Protein AF-A0A538TWK4-F1 (afdb_monomer)

Sequence (62 aa):
MTVIENAAAAEASLDPVRSRLLAELSTPGTATALAARVGLPRQQVNYHLRTLERHGLVELVE

Radius of gyration: 11.17 Å; Cα contacts (8 Å, |Δi|>4): 47; chains: 1; bounding box: 21×32×26 Å

Foldseek 3Di:
DDDDPDPLLVVLCPDPLNVQLLVVVVPDDDLVVSCVVSVHDSVVSVVSVVSNVVSVNDDDDD

Structure (mmCIF, N/CA/C/O backbone):
data_AF-A0A538TWK4-F1
#
_entry.id   AF-A0A538TWK4-F1
#
loop_
_atom_site.group_PDB
_atom_site.id
_atom_site.type_symbol
_atom_site.label_atom_id
_atom_site.label_alt_id
_atom_site.label_comp_id
_atom_site.label_asym_id
_atom_site.label_entity_id
_atom_site.label_seq_id
_atom_site.pdbx_PDB_ins_code
_atom_site.Cartn_x
_atom_site.Cartn_y
_atom_site.Cartn_z
_atom_site.occupancy
_atom_site.B_iso_or_equiv
_atom_site.auth_seq_id
_atom_site.auth_comp_id
_atom_site.auth_asym_id
_atom_site.auth_atom_id
_atom_site.pdbx_PDB_model_num
ATOM 1 N N . MET A 1 1 ? -4.130 -22.048 -2.686 1.00 65.19 1 MET A N 1
ATOM 2 C CA . MET A 1 1 ? -3.938 -21.117 -1.557 1.00 65.19 1 MET A CA 1
ATOM 3 C C . MET A 1 1 ? -2.476 -20.718 -1.558 1.00 65.19 1 MET A C 1
ATOM 5 O O . MET A 1 1 ? -1.638 -21.604 -1.483 1.00 65.19 1 MET A O 1
ATOM 9 N N . THR A 1 2 ? -2.182 -19.436 -1.748 1.00 85.38 2 THR A N 1
ATOM 10 C CA . THR A 1 2 ? -0.823 -18.876 -1.684 1.00 85.38 2 THR A CA 1
ATOM 11 C C . THR A 1 2 ? -0.602 -18.236 -0.316 1.00 85.38 2 THR A C 1
ATOM 13 O O . THR A 1 2 ? -1.540 -17.706 0.278 1.00 85.38 2 THR A O 1
ATOM 16 N N . VAL A 1 3 ? 0.623 -18.328 0.202 1.00 92.00 3 VAL A N 1
ATOM 17 C CA . VAL A 1 3 ? 1.007 -17.844 1.535 1.00 92.00 3 VAL A CA 1
ATOM 18 C C . VAL A 1 3 ? 2.139 -16.832 1.381 1.00 92.00 3 VAL A C 1
ATOM 20 O O . VAL A 1 3 ? 3.027 -17.026 0.555 1.00 92.00 3 VAL A O 1
ATOM 23 N N . ILE A 1 4 ? 2.107 -15.753 2.167 1.00 95.81 4 ILE A N 1
ATOM 24 C CA . ILE A 1 4 ? 3.221 -14.804 2.269 1.00 95.81 4 ILE A CA 1
ATOM 25 C C . ILE A 1 4 ? 4.185 -15.337 3.334 1.00 95.81 4 ILE A C 1
ATOM 27 O O . ILE A 1 4 ? 3.892 -15.263 4.524 1.00 95.81 4 ILE A O 1
ATOM 31 N N . GLU A 1 5 ? 5.322 -15.893 2.915 1.00 95.88 5 GLU A N 1
ATOM 32 C CA . GLU A 1 5 ? 6.311 -16.492 3.831 1.00 95.88 5 GLU A CA 1
ATOM 33 C C . GLU A 1 5 ? 7.125 -15.443 4.602 1.00 95.88 5 GLU A C 1
ATOM 35 O O . GLU A 1 5 ? 7.548 -15.665 5.736 1.00 95.88 5 GLU A O 1
ATOM 40 N N . ASN A 1 6 ? 7.344 -14.274 3.997 1.00 97.50 6 ASN A N 1
ATOM 41 C CA . ASN A 1 6 ? 8.069 -13.187 4.635 1.00 97.50 6 ASN A CA 1
ATOM 42 C C . ASN A 1 6 ? 7.173 -12.495 5.672 1.00 97.50 6 ASN A C 1
ATOM 44 O O . ASN A 1 6 ? 6.215 -11.811 5.312 1.00 97.50 6 ASN A O 1
ATOM 48 N N . ALA A 1 7 ? 7.522 -12.625 6.953 1.00 97.88 7 ALA A N 1
ATOM 49 C CA . ALA A 1 7 ? 6.747 -12.056 8.054 1.00 97.88 7 ALA A CA 1
ATOM 50 C C . ALA A 1 7 ? 6.544 -10.534 7.939 1.00 97.88 7 ALA A C 1
ATOM 52 O O . ALA A 1 7 ? 5.447 -10.052 8.201 1.00 97.88 7 ALA A O 1
ATOM 53 N N . ALA A 1 8 ? 7.551 -9.779 7.488 1.00 97.62 8 ALA A N 1
ATOM 54 C CA . ALA A 1 8 ? 7.434 -8.329 7.323 1.00 97.62 8 ALA A CA 1
ATOM 55 C C . ALA A 1 8 ? 6.498 -7.955 6.161 1.00 97.62 8 ALA A C 1
ATOM 57 O O . ALA A 1 8 ? 5.743 -6.991 6.256 1.00 97.62 8 ALA A O 1
ATOM 58 N N . ALA A 1 9 ? 6.507 -8.731 5.073 1.00 98.12 9 ALA A N 1
ATOM 59 C CA . ALA A 1 9 ? 5.548 -8.555 3.986 1.00 98.12 9 ALA A CA 1
ATOM 60 C C . ALA A 1 9 ? 4.125 -8.932 4.434 1.00 98.12 9 ALA A C 1
ATOM 62 O O . ALA A 1 9 ? 3.170 -8.217 4.129 1.00 98.12 9 ALA A O 1
ATOM 63 N N . ALA A 1 10 ? 3.979 -10.006 5.216 1.00 97.75 10 ALA A N 1
ATOM 64 C CA . ALA A 1 10 ? 2.698 -10.388 5.796 1.00 97.75 10 ALA A CA 1
ATOM 65 C C . ALA A 1 10 ? 2.161 -9.265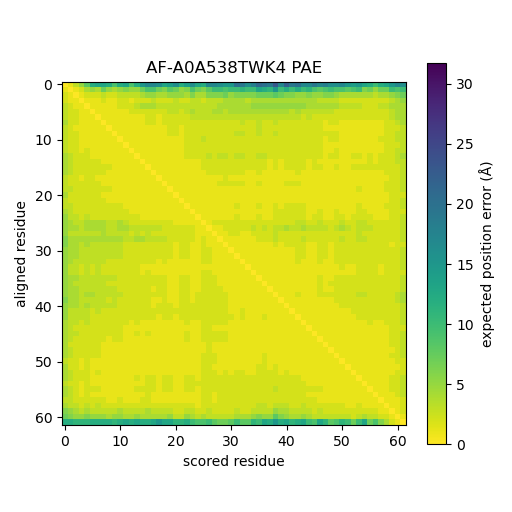 6.697 1.00 97.75 10 ALA A C 1
ATOM 67 O O . ALA A 1 10 ? 1.059 -8.780 6.462 1.00 97.75 10 ALA A O 1
ATOM 68 N N . GLU A 1 11 ? 2.964 -8.767 7.639 1.00 98.12 11 GLU A N 1
ATOM 69 C CA . GLU A 1 11 ? 2.612 -7.639 8.509 1.00 98.12 11 GLU A CA 1
ATOM 70 C C . GLU A 1 11 ? 2.248 -6.383 7.709 1.00 98.12 11 GLU A C 1
ATOM 72 O O . GLU A 1 11 ? 1.223 -5.749 7.970 1.00 98.12 11 GLU A O 1
ATOM 77 N N . ALA A 1 12 ? 3.027 -6.049 6.675 1.00 98.06 12 ALA A N 1
ATOM 78 C CA . ALA A 1 12 ? 2.695 -4.943 5.793 1.00 98.06 12 ALA A CA 1
ATOM 79 C C . ALA A 1 12 ? 1.310 -5.142 5.160 1.00 98.06 12 ALA A C 1
ATOM 81 O O . ALA A 1 12 ? 0.504 -4.213 5.172 1.00 98.06 12 ALA A O 1
ATOM 82 N N . SER A 1 13 ? 0.985 -6.334 4.663 1.00 97.75 13 SER A N 1
ATOM 83 C CA . SER A 1 13 ? -0.306 -6.594 4.015 1.00 97.75 13 SER A CA 1
ATOM 84 C C . SER A 1 13 ? -1.517 -6.423 4.946 1.00 97.75 13 SER A C 1
ATOM 86 O O . SER A 1 13 ? -2.584 -6.059 4.460 1.00 97.75 13 SER A O 1
ATOM 88 N N . LEU A 1 14 ? -1.354 -6.592 6.267 1.00 97.69 14 LEU A N 1
ATOM 89 C CA . LEU A 1 14 ? -2.446 -6.555 7.254 1.00 97.69 14 LEU A CA 1
ATOM 90 C C . LEU A 1 14 ? -3.012 -5.154 7.539 1.00 97.69 14 LEU A C 1
ATOM 92 O O . LEU A 1 14 ? -4.059 -5.035 8.174 1.00 97.69 14 LEU A O 1
ATOM 96 N N . ASP A 1 15 ? -2.359 -4.086 7.078 1.00 98.44 15 ASP A N 1
ATOM 97 C CA . ASP A 1 15 ? -2.947 -2.747 7.157 1.00 98.44 15 ASP A CA 1
ATOM 98 C C . ASP A 1 15 ? -4.220 -2.678 6.295 1.00 98.44 15 ASP A C 1
ATOM 100 O O . ASP A 1 15 ? -4.180 -3.071 5.123 1.00 98.44 15 ASP A O 1
ATOM 104 N N . PRO A 1 16 ? -5.346 -2.162 6.824 1.00 98.12 16 PRO A N 1
ATOM 105 C CA . PRO A 1 16 ? -6.625 -2.205 6.117 1.00 98.12 16 PRO A CA 1
ATOM 106 C C . PRO A 1 16 ? -6.606 -1.517 4.748 1.00 98.12 16 PRO A C 1
ATOM 108 O O . PRO A 1 16 ? -7.267 -1.970 3.812 1.00 98.12 16 PRO A O 1
ATOM 111 N N . VAL A 1 17 ? -5.839 -0.431 4.606 1.00 98.38 17 VAL A N 1
ATOM 112 C CA . VAL A 1 17 ? -5.729 0.297 3.338 1.00 98.38 17 VAL A CA 1
ATOM 113 C C . VAL A 1 17 ? -4.893 -0.508 2.352 1.00 98.38 17 VAL A C 1
ATOM 115 O O . VAL A 1 17 ? -5.280 -0.648 1.193 1.00 98.38 17 VAL A O 1
ATOM 118 N N . ARG A 1 18 ? -3.774 -1.082 2.802 1.00 98.62 18 ARG A N 1
ATOM 119 C CA . ARG A 1 18 ? -2.907 -1.923 1.963 1.00 98.62 18 ARG A CA 1
ATOM 120 C C . ARG A 1 18 ? -3.611 -3.200 1.508 1.00 98.62 18 ARG A C 1
ATOM 122 O O . ARG A 1 18 ? -3.569 -3.496 0.318 1.00 98.62 18 ARG A O 1
ATOM 129 N N . SER A 1 19 ? -4.334 -3.883 2.396 1.00 98.19 19 SER A N 1
ATOM 130 C CA . SER A 1 19 ? -5.182 -5.031 2.042 1.00 98.19 19 SER A CA 1
ATOM 131 C C . SER A 1 19 ? -6.207 -4.676 0.960 1.00 98.19 19 SER A C 1
ATOM 133 O O . SER A 1 19 ? -6.361 -5.406 -0.019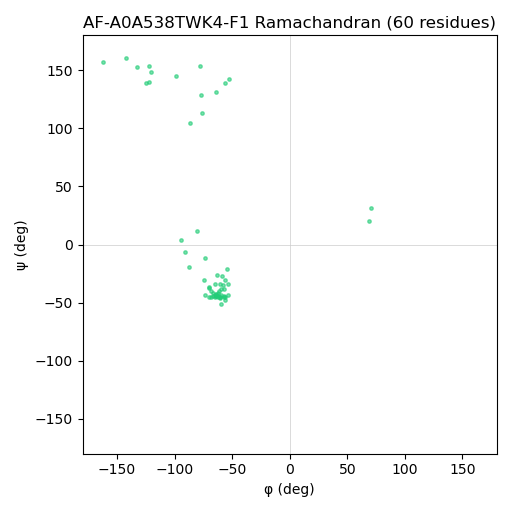 1.00 98.19 19 SER A O 1
ATOM 135 N N . ARG A 1 20 ? -6.881 -3.524 1.087 1.00 98.06 20 ARG A N 1
ATOM 136 C CA . ARG A 1 20 ? -7.854 -3.068 0.084 1.00 98.06 20 ARG A CA 1
ATOM 137 C C . ARG A 1 20 ? -7.192 -2.731 -1.252 1.00 98.06 20 ARG A C 1
ATOM 139 O O . ARG A 1 20 ? -7.721 -3.097 -2.294 1.00 98.06 20 ARG A O 1
ATOM 146 N N . LEU A 1 21 ? -6.038 -2.065 -1.231 1.00 98.56 21 LEU A N 1
ATOM 147 C CA . LEU A 1 21 ? -5.281 -1.762 -2.449 1.00 98.56 21 LEU A CA 1
ATOM 148 C C . LEU A 1 21 ? -4.820 -3.036 -3.168 1.00 98.56 21 LEU A C 1
ATOM 150 O O . LEU A 1 21 ? -4.944 -3.098 -4.385 1.00 98.56 21 LEU A O 1
ATOM 154 N N . LEU A 1 22 ? -4.349 -4.052 -2.436 1.00 97.75 22 LEU A N 1
ATOM 155 C CA . LEU A 1 22 ? -3.982 -5.353 -3.009 1.00 97.75 22 LEU A CA 1
ATOM 156 C C . LEU A 1 22 ? -5.178 -6.044 -3.678 1.00 97.75 22 LEU A C 1
ATOM 158 O O . LEU A 1 22 ? -5.029 -6.602 -4.760 1.00 97.75 22 LEU A O 1
ATOM 162 N N . ALA A 1 23 ? -6.370 -5.968 -3.078 1.00 97.38 23 ALA A N 1
ATOM 163 C CA . ALA A 1 23 ? -7.586 -6.516 -3.681 1.00 97.38 23 ALA A CA 1
ATOM 164 C C . ALA A 1 23 ? -7.965 -5.795 -4.993 1.00 97.38 23 ALA A C 1
ATOM 166 O O . ALA A 1 23 ? -8.282 -6.439 -5.996 1.00 97.38 23 ALA A O 1
ATOM 167 N N . GLU A 1 24 ? -7.888 -4.461 -5.008 1.00 98.06 24 GLU A N 1
ATOM 168 C CA . GLU A 1 24 ? -8.144 -3.645 -6.205 1.00 98.06 24 GLU A CA 1
ATOM 169 C C . GLU A 1 24 ? -7.118 -3.887 -7.321 1.00 98.06 24 GLU A C 1
ATOM 171 O O . GLU A 1 24 ? -7.468 -3.851 -8.501 1.00 98.06 24 GLU A O 1
ATOM 176 N N . LEU A 1 25 ? -5.867 -4.166 -6.947 1.00 97.69 25 LEU A N 1
ATOM 177 C CA . LEU A 1 25 ? -4.754 -4.470 -7.849 1.00 97.69 25 LEU A CA 1
ATOM 178 C C . LEU A 1 25 ? -4.731 -5.919 -8.349 1.00 97.69 25 LEU A C 1
ATOM 180 O O . LEU A 1 25 ? -3.778 -6.325 -9.009 1.00 97.69 25 LEU A O 1
ATOM 184 N N . SER A 1 26 ? -5.809 -6.679 -8.137 1.00 95.12 26 SER A N 1
ATOM 185 C CA . SER A 1 26 ? -6.063 -7.906 -8.907 1.00 95.12 26 SER A CA 1
ATOM 186 C C . SER A 1 26 ? -6.066 -7.657 -10.423 1.00 95.12 26 SER A C 1
ATOM 188 O O . SER A 1 26 ? -5.852 -8.578 -11.206 1.00 95.12 26 SER A O 1
ATOM 190 N N . THR A 1 27 ? -6.281 -6.405 -10.843 1.00 94.81 27 THR A N 1
ATOM 191 C CA . THR A 1 27 ? -5.985 -5.899 -12.188 1.00 94.81 27 THR A CA 1
ATOM 192 C C . THR A 1 27 ? -5.081 -4.665 -12.076 1.00 94.81 27 THR A C 1
ATOM 194 O O . THR A 1 27 ? -5.344 -3.820 -11.214 1.00 94.81 27 THR A O 1
ATOM 197 N N . PRO A 1 28 ? -4.060 -4.502 -12.942 1.00 96.75 28 PRO A N 1
ATOM 198 C CA . PRO A 1 28 ? -3.225 -3.305 -12.948 1.00 96.75 28 PRO A CA 1
ATOM 199 C C . PRO A 1 28 ? -4.045 -2.014 -13.034 1.00 96.75 28 PRO A C 1
ATOM 201 O O . PRO A 1 28 ? -5.059 -1.933 -13.733 1.00 96.75 28 PRO A O 1
ATOM 204 N N . GLY A 1 29 ? -3.603 -0.979 -12.324 1.00 95.94 29 GLY A N 1
ATOM 205 C CA . GLY A 1 29 ? -4.312 0.291 -12.268 1.00 95.94 29 GLY A CA 1
ATOM 206 C C . GLY A 1 29 ? -3.439 1.431 -11.769 1.00 95.94 29 GLY A C 1
ATOM 207 O O . GLY A 1 29 ? -2.454 1.236 -11.061 1.00 95.94 29 GLY A O 1
ATOM 208 N N . THR A 1 30 ? -3.817 2.656 -12.129 1.00 97.12 30 THR A N 1
ATOM 209 C CA . THR A 1 30 ? -3.071 3.851 -11.72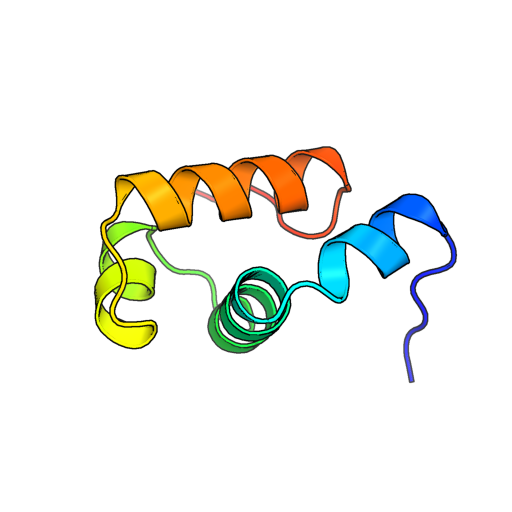1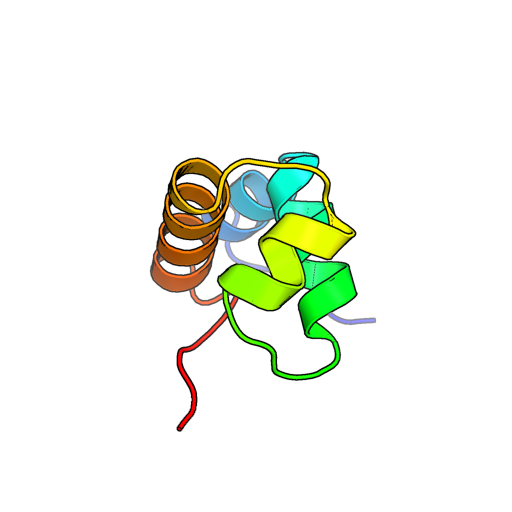 1.00 97.12 30 THR A CA 1
ATOM 210 C C . THR A 1 30 ? -3.380 4.238 -10.275 1.00 97.12 30 THR A C 1
ATOM 212 O O . THR A 1 30 ? -4.492 4.041 -9.778 1.00 97.12 30 THR A O 1
ATOM 215 N N . ALA A 1 31 ? -2.433 4.909 -9.614 1.00 96.75 31 ALA A N 1
ATOM 216 C CA . ALA A 1 31 ? -2.644 5.453 -8.270 1.00 96.75 31 ALA A CA 1
ATOM 217 C C . ALA A 1 31 ? -3.849 6.412 -8.190 1.00 96.75 31 ALA A C 1
ATOM 219 O O . ALA A 1 31 ? -4.507 6.493 -7.155 1.00 96.75 31 ALA A O 1
ATOM 220 N N . THR A 1 32 ? -4.161 7.132 -9.275 1.00 97.94 32 THR A N 1
ATOM 221 C CA . THR A 1 32 ? -5.338 8.013 -9.350 1.00 97.94 32 THR A CA 1
ATOM 222 C C . THR A 1 32 ? -6.640 7.214 -9.358 1.00 97.94 32 THR A C 1
ATOM 224 O O . THR A 1 32 ? -7.562 7.552 -8.619 1.00 97.94 32 THR A O 1
ATOM 227 N N . ALA A 1 33 ? -6.714 6.139 -10.150 1.00 97.94 33 ALA A N 1
ATOM 228 C CA . ALA A 1 33 ? -7.890 5.273 -10.178 1.00 97.94 33 ALA A CA 1
ATOM 229 C C . ALA A 1 33 ? -8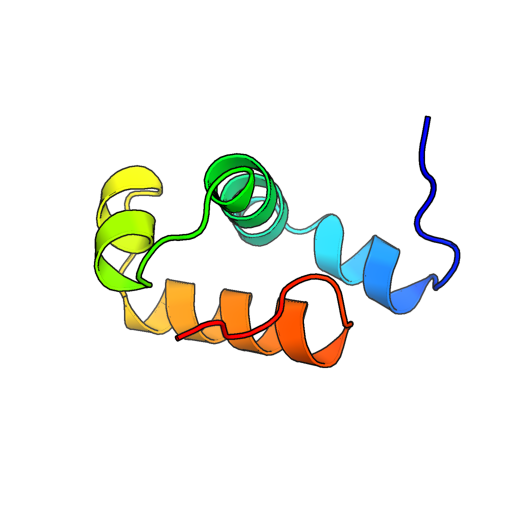.102 4.584 -8.821 1.00 97.94 33 ALA A C 1
ATOM 231 O O . ALA A 1 33 ? -9.212 4.591 -8.292 1.00 97.94 33 ALA A O 1
ATOM 232 N N . LEU A 1 34 ? -7.030 4.064 -8.219 1.00 98.25 34 LEU A N 1
ATOM 233 C CA . LEU A 1 34 ? -7.082 3.434 -6.900 1.00 98.25 34 LEU A CA 1
ATOM 234 C C . LEU A 1 34 ? -7.555 4.410 -5.821 1.00 98.25 34 LEU A C 1
ATOM 236 O O . LEU A 1 34 ? -8.442 4.065 -5.049 1.00 98.25 34 LEU A O 1
ATOM 240 N N . 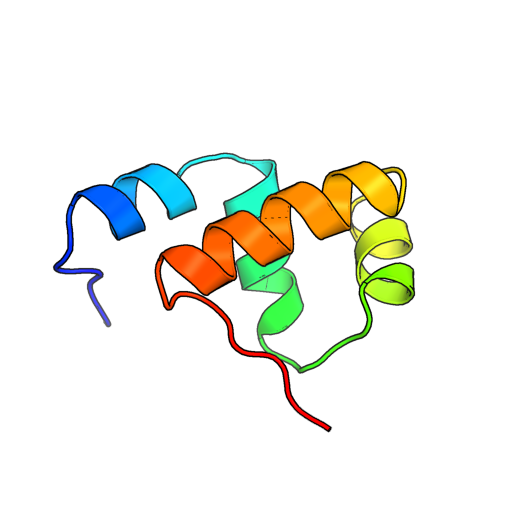ALA A 1 35 ? -7.037 5.643 -5.809 1.00 98.38 35 ALA A N 1
ATOM 241 C CA . ALA A 1 35 ? -7.465 6.701 -4.892 1.00 98.38 35 ALA A CA 1
ATOM 242 C C . ALA A 1 35 ? -8.977 6.956 -4.932 1.00 98.38 35 ALA A C 1
ATOM 244 O O . ALA A 1 35 ? -9.606 7.039 -3.875 1.00 98.38 35 ALA A O 1
ATOM 245 N N . ALA A 1 36 ? -9.568 6.998 -6.129 1.00 98.06 36 ALA A N 1
ATOM 246 C CA . ALA A 1 36 ? -11.013 7.134 -6.283 1.00 98.06 36 ALA A CA 1
ATOM 247 C C . ALA A 1 36 ? -11.776 5.927 -5.709 1.00 98.06 36 ALA A C 1
ATOM 249 O O . ALA A 1 36 ? -12.766 6.109 -5.005 1.00 98.06 36 ALA A O 1
ATOM 250 N N . ARG A 1 37 ? -11.299 4.698 -5.952 1.00 96.94 37 ARG A N 1
ATOM 251 C CA . ARG A 1 37 ? -11.959 3.465 -5.480 1.00 96.94 37 ARG A CA 1
ATOM 252 C C . ARG A 1 37 ? -11.876 3.268 -3.970 1.00 96.94 37 ARG A C 1
ATOM 254 O O . ARG A 1 37 ? -12.831 2.788 -3.360 1.00 96.94 37 ARG A O 1
ATOM 261 N N . VAL A 1 38 ? -10.748 3.631 -3.357 1.00 97.19 38 VAL A N 1
ATOM 262 C CA . VAL A 1 38 ? -10.549 3.472 -1.908 1.00 97.19 38 VAL A CA 1
ATOM 263 C C . VAL A 1 38 ? -10.975 4.696 -1.095 1.00 97.19 38 VAL A C 1
ATOM 265 O O . VAL A 1 38 ? -11.005 4.616 0.130 1.00 97.19 38 VAL A O 1
ATOM 268 N N . GLY A 1 39 ? -11.340 5.803 -1.750 1.00 98.00 39 GLY A N 1
ATOM 269 C CA . GLY A 1 39 ? -11.818 7.022 -1.093 1.00 98.00 39 GLY A CA 1
ATOM 270 C C . GLY A 1 39 ? -10.728 7.779 -0.331 1.00 98.00 39 GLY A C 1
ATOM 271 O O . GLY A 1 39 ? -11.015 8.398 0.691 1.00 98.00 39 GLY A O 1
ATOM 272 N N . LEU A 1 40 ? -9.476 7.717 -0.799 1.00 98.38 40 LEU A N 1
ATOM 273 C CA . LEU A 1 40 ? -8.327 8.341 -0.137 1.00 98.38 40 LEU A CA 1
ATOM 274 C C . LEU A 1 40 ? -7.608 9.338 -1.053 1.00 98.38 40 LEU A C 1
ATOM 276 O O . LEU A 1 40 ? -7.586 9.162 -2.270 1.00 98.38 40 LEU A O 1
ATOM 280 N N . PRO A 1 41 ? -6.928 10.354 -0.490 1.00 98.31 41 PRO A N 1
ATOM 281 C CA . PRO A 1 41 ? -6.025 11.207 -1.250 1.00 98.31 41 PRO A CA 1
ATOM 282 C C . PRO A 1 41 ? -4.928 10.400 -1.957 1.00 98.31 41 PRO A C 1
ATOM 284 O O . PRO A 1 41 ? -4.298 9.522 -1.362 1.00 98.31 41 PRO A O 1
ATOM 287 N N . ARG A 1 42 ? -4.611 10.769 -3.205 1.00 98.00 42 ARG A N 1
ATOM 288 C CA . ARG A 1 42 ? -3.580 10.104 -4.029 1.00 98.00 42 ARG A CA 1
ATOM 289 C C . ARG A 1 42 ? -2.212 10.012 -3.343 1.00 98.00 42 ARG A C 1
ATOM 291 O O . ARG A 1 42 ? -1.489 9.043 -3.548 1.00 98.00 42 ARG A O 1
ATOM 298 N N . GLN A 1 43 ? -1.840 11.000 -2.527 1.00 98.31 43 GLN A N 1
ATOM 299 C CA . GLN A 1 43 ? -0.589 10.967 -1.761 1.00 98.31 43 GLN A CA 1
ATOM 300 C C . GLN A 1 43 ? -0.562 9.816 -0.747 1.00 98.31 43 GLN A C 1
ATOM 302 O O . GLN A 1 43 ? 0.448 9.121 -0.657 1.00 98.31 43 GLN A O 1
ATOM 307 N N . GLN A 1 44 ? -1.668 9.590 -0.028 1.00 98.38 44 GLN A N 1
ATOM 308 C CA . GLN A 1 44 ? -1.776 8.475 0.914 1.00 98.38 44 GLN A CA 1
ATOM 309 C C . GLN A 1 44 ? -1.709 7.144 0.164 1.00 98.38 44 GLN A C 1
ATOM 311 O O . GLN A 1 44 ? -0.920 6.277 0.523 1.00 98.38 44 GLN A O 1
ATOM 316 N N . VAL A 1 45 ? -2.435 7.015 -0.952 1.00 98.50 45 VAL A N 1
ATOM 317 C CA . VAL A 1 45 ? -2.350 5.817 -1.804 1.00 98.50 45 VAL A CA 1
ATOM 318 C C . VAL A 1 45 ? -0.917 5.550 -2.266 1.00 98.50 45 VAL A C 1
ATOM 320 O O . VAL A 1 45 ? -0.430 4.440 -2.096 1.00 98.50 45 VAL A O 1
ATOM 323 N N . ASN A 1 46 ? -0.197 6.559 -2.763 1.00 98.19 46 ASN A N 1
ATOM 324 C CA . ASN A 1 46 ? 1.203 6.394 -3.168 1.00 98.19 46 ASN A CA 1
ATOM 325 C C . ASN A 1 46 ? 2.112 5.942 -2.018 1.00 98.19 46 ASN A C 1
ATOM 327 O O . ASN A 1 46 ? 3.014 5.137 -2.236 1.00 98.19 46 ASN A O 1
ATOM 331 N N . TYR A 1 47 ? 1.894 6.440 -0.800 1.00 98.50 47 TYR A N 1
ATOM 332 C CA . TYR A 1 47 ? 2.639 5.981 0.373 1.00 98.50 47 TYR A CA 1
ATOM 333 C C . TYR A 1 47 ? 2.425 4.480 0.629 1.00 98.50 47 TYR A C 1
ATOM 335 O O . TYR A 1 47 ? 3.390 3.737 0.846 1.00 98.50 47 TYR A O 1
ATOM 343 N N . HIS A 1 48 ? 1.175 4.025 0.549 1.00 98.62 48 HIS A N 1
ATOM 344 C CA . HIS A 1 48 ? 0.833 2.617 0.721 1.00 98.62 48 HIS A CA 1
ATOM 345 C C . HIS A 1 48 ? 1.387 1.748 -0.415 1.00 98.62 48 HIS A C 1
ATOM 347 O O . HIS A 1 48 ? 1.999 0.723 -0.126 1.00 98.62 48 HIS A O 1
ATOM 353 N N . LEU A 1 49 ? 1.266 2.182 -1.675 1.00 98.38 49 LEU A N 1
ATOM 354 C CA . LEU A 1 49 ? 1.813 1.471 -2.837 1.00 98.38 49 LEU A CA 1
ATOM 355 C C . LEU A 1 49 ? 3.333 1.321 -2.752 1.00 98.38 49 LEU A C 1
ATOM 357 O O . LEU A 1 49 ? 3.833 0.213 -2.885 1.00 98.38 49 LEU A O 1
ATOM 361 N N . ARG A 1 50 ? 4.066 2.389 -2.414 1.00 98.50 50 ARG A N 1
ATOM 362 C CA . ARG A 1 50 ? 5.523 2.314 -2.198 1.00 98.50 50 ARG A CA 1
ATOM 363 C C . ARG A 1 50 ? 5.899 1.369 -1.064 1.00 98.50 50 ARG A C 1
ATOM 365 O O . ARG A 1 50 ? 6.964 0.768 -1.083 1.00 98.50 50 ARG A O 1
ATOM 372 N N . THR A 1 51 ? 5.068 1.280 -0.030 1.00 98.56 51 THR A N 1
ATOM 373 C CA . THR A 1 51 ? 5.312 0.346 1.075 1.00 98.56 51 THR A CA 1
ATOM 374 C C . THR A 1 51 ? 5.098 -1.093 0.623 1.00 98.56 51 THR A C 1
ATOM 376 O O . THR A 1 51 ? 5.954 -1.928 0.886 1.00 98.56 51 THR A O 1
ATOM 379 N N . LEU A 1 52 ? 4.017 -1.370 -0.107 1.00 98.44 52 LEU A N 1
ATOM 380 C CA . LEU A 1 52 ? 3.767 -2.682 -0.704 1.00 98.44 52 LEU A CA 1
ATOM 381 C C . LEU A 1 52 ? 4.885 -3.089 -1.679 1.00 98.44 52 LEU A C 1
ATOM 383 O O . LEU A 1 52 ? 5.370 -4.213 -1.603 1.00 98.44 52 LEU A O 1
ATOM 387 N N . GLU A 1 53 ? 5.339 -2.165 -2.526 1.00 98.31 53 GLU A N 1
ATOM 388 C CA . GLU A 1 53 ? 6.426 -2.372 -3.491 1.00 98.31 53 GLU A CA 1
ATOM 389 C C . GLU A 1 53 ? 7.748 -2.704 -2.790 1.00 98.31 53 GLU A C 1
ATOM 391 O O . GLU A 1 53 ? 8.405 -3.681 -3.139 1.00 98.31 53 GLU A O 1
ATOM 396 N N . ARG A 1 54 ? 8.105 -1.975 -1.721 1.00 98.38 54 ARG A N 1
ATOM 397 C CA . ARG A 1 54 ? 9.293 -2.293 -0.904 1.00 98.38 54 ARG A CA 1
ATOM 398 C C . ARG A 1 54 ? 9.257 -3.700 -0.300 1.00 98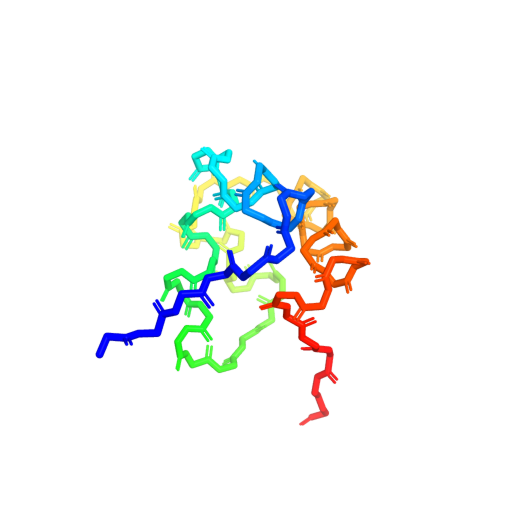.38 54 ARG A C 1
ATOM 400 O O . ARG A 1 54 ? 10.315 -4.256 -0.025 1.00 98.38 54 ARG A O 1
ATOM 407 N N . HIS A 1 55 ? 8.068 -4.253 -0.070 1.00 98.06 55 HIS A N 1
ATOM 408 C CA . HIS A 1 55 ? 7.882 -5.619 0.423 1.00 98.06 55 HIS A CA 1
ATOM 409 C C . HIS A 1 55 ? 7.666 -6.650 -0.699 1.00 98.06 55 HIS A C 1
ATOM 411 O O . HIS A 1 55 ? 7.426 -7.816 -0.396 1.00 98.06 55 HIS A O 1
ATOM 417 N N . GLY A 1 56 ? 7.749 -6.245 -1.972 1.00 97.25 56 GLY A N 1
ATOM 418 C CA . GLY A 1 56 ? 7.557 -7.125 -3.129 1.00 97.25 56 GLY A CA 1
ATOM 419 C C . GLY A 1 56 ? 6.118 -7.611 -3.313 1.00 97.25 56 GLY A C 1
ATOM 420 O O . GLY A 1 56 ? 5.893 -8.633 -3.951 1.00 97.25 56 GLY A O 1
ATOM 421 N N . LEU A 1 57 ? 5.141 -6.919 -2.722 1.00 97.38 57 LEU A N 1
ATOM 422 C CA . LEU A 1 57 ? 3.724 -7.297 -2.792 1.00 97.38 57 LEU A CA 1
ATOM 423 C C . LEU A 1 57 ? 3.012 -6.717 -4.018 1.00 97.38 57 LEU A C 1
ATOM 425 O O . LEU A 1 57 ? 1.937 -7.183 -4.382 1.00 97.38 57 LEU A O 1
ATOM 429 N N . VAL A 1 58 ? 3.592 -5.681 -4.620 1.00 97.62 58 VAL A N 1
ATOM 430 C CA . VAL A 1 58 ? 3.172 -5.083 -5.890 1.00 97.62 58 VAL A CA 1
ATOM 431 C C . VAL A 1 58 ? 4.419 -4.674 -6.661 1.00 97.62 58 VAL A C 1
ATOM 433 O O . VAL A 1 58 ? 5.477 -4.467 -6.065 1.00 97.62 58 VAL A O 1
ATOM 436 N N . GLU A 1 59 ? 4.273 -4.491 -7.963 1.00 97.00 59 GLU A N 1
ATOM 437 C CA . GLU A 1 59 ? 5.308 -3.950 -8.836 1.00 97.00 59 GLU A CA 1
ATOM 438 C C . GLU A 1 59 ? 4.714 -2.869 -9.741 1.00 97.00 59 GLU A C 1
ATOM 440 O O . GLU A 1 59 ? 3.512 -2.863 -10.030 1.00 97.00 59 GLU A O 1
ATOM 445 N N . LEU A 1 60 ? 5.552 -1.926 -10.161 1.00 95.44 60 LEU A N 1
ATOM 446 C CA . LEU A 1 60 ? 5.184 -0.965 -11.189 1.00 95.44 60 LEU A CA 1
ATOM 447 C C . LEU A 1 60 ? 5.254 -1.649 -12.559 1.00 95.44 60 LE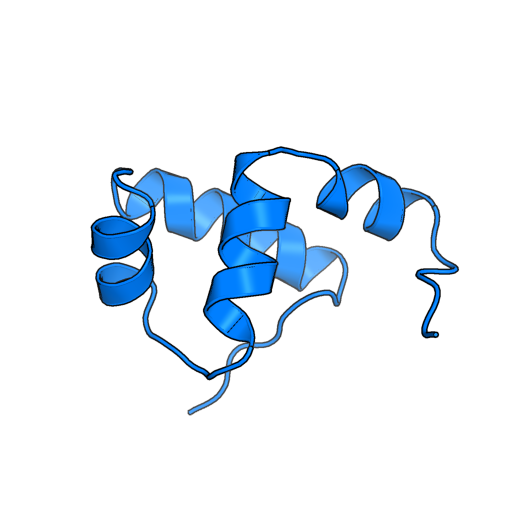U A C 1
ATOM 449 O O . LEU A 1 60 ? 6.280 -2.223 -12.912 1.00 95.44 60 LEU A O 1
ATOM 453 N N . VAL A 1 61 ? 4.178 -1.533 -13.332 1.00 93.00 61 VAL A N 1
ATOM 454 C CA . VAL A 1 61 ? 4.094 -2.015 -14.717 1.00 93.00 61 VAL A CA 1
ATOM 455 C C . VAL A 1 61 ? 3.790 -0.843 -15.656 1.00 93.00 61 VAL A C 1
ATOM 457 O O . VAL A 1 61 ? 3.139 0.118 -15.231 1.00 93.00 61 VAL A O 1
ATOM 460 N N . GLU A 1 62 ? 4.299 -0.908 -16.892 1.00 79.69 62 GLU A N 1
ATOM 461 C CA . GLU A 1 62 ? 4.086 0.099 -17.952 1.00 79.69 62 GLU A CA 1
ATOM 462 C C . GLU A 1 62 ? 2.720 -0.028 -18.640 1.00 79.69 62 GLU A C 1
ATOM 464 O O . GLU A 1 62 ? 2.259 -1.173 -18.864 1.00 79.69 62 GLU A O 1
#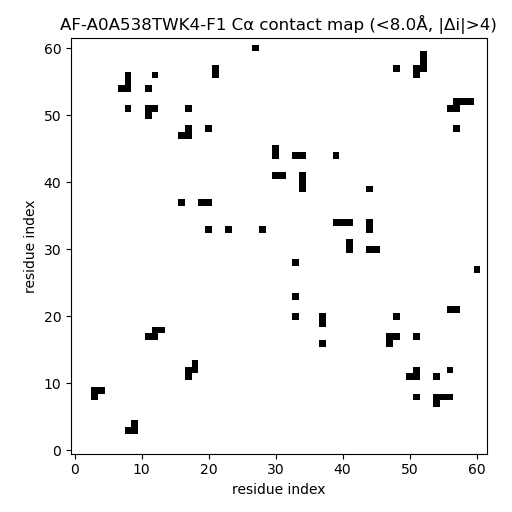

Secondary structure (DSSP, 8-state):
------HHHHHHHTSHHHHHHHHHTTS---HHHHHHHHTS-HHHHHHHHHHHHHTTS-----

InterPro domains:
  IPR011991 ArsR-like helix-turn-helix domain [cd00090] (15-59)
  IPR036388 Winged helix-like DNA-binding domain superfamily [G3DSA:1.10.10.10] (1-62)
  IPR036390 Winged helix DNA-binding domain superfamily [SSF46785] (3-60)

Nearest PDB structures (foldseek):
  5duk-assembly1_B  TM=7.867E-01  e=6.592E-02  Thermoplasmatales archaeon SCGC AB-539-N05
  6zj2-assembly2_D  TM=7.405E-01  e=1.400E+00  Salmonella enterica subsp. enterica serovar Typhimurium str. LT2
  4qvg-assembly1_A  TM=7.326E-01  e=1.317E+00  Streptosporangium sibiricum
  1zn2-assembly1_A  TM=7.632E-01  e=2.426E+00  Pseudomonas fluorescens
  4cch-assembly1_A  TM=7.327E-01  e=2.426E+00  Thermus aquaticus

Solvent-accessible surface area (backbone atoms only — not comparable to full-atom values): 3838 Å² total; per-residue (Å²): 140,87,80,72,84,52,64,68,41,40,60,56,44,69,40,72,66,45,40,50,50,56,61,64,52,76,48,91,77,52,57,65,59,50,14,66,75,72,74,47,61,48,68,60,43,48,55,45,50,53,52,35,36,77,53,68,75,47,79,93,79,136

Mean predicted aligned error: 2.24 Å

pLDDT: mean 96.52, std 5.0, range [65.19, 98.62]

Organism: Eiseniibacteriota bacterium (NCBI:txid2212470)